Protein AF-A0A963EES5-F1 (afdb_monomer)

Nearest PDB structures (foldseek):
  2yb4-assembly1_A  TM=8.406E-01  e=3.760E-21  Chromobacterium violaceum
  9etk-assembly1_A  TM=8.478E-01  e=1.432E-19  Vibrio cholerae
  3e0f-assembly1_A  TM=8.083E-01  e=5.017E-13  Bifidobacterium adolescentis ATCC 15703
  7ug9-assembly1_A  TM=9.244E-01  e=2.466E-11  Escherichia coli
  4jom-assembly1_A  TM=8.622E-01  e=3.317E-05  Escherichia coli K-12

Sequence (173 aa):
MNVKYDLHTHSTASDGTLAPAELVRRAARSAIQVLALTDHDTTAGLAEAAREARLQGIGFVPGVEISATWGSHGVHIVGLGVDPECAMLCKGLNSIHEYRLWRAREIGRKLAENGIVGAFEGAKTLAGGGLIARPHFARYLVVQGVAPDIRTVFKRYLVHGKPGYVPSRWASL

Secondary structure (DSSP, 8-state):
-PPPEEEEE--TTTT-SS-HHHHHHHHHHTT-SEEEE--BT--TTHHHHHHHHHHHT-EEEEEEEEEEEETTEEEEEEEES--TT-HHHHHHHHHHHHHHHHHHHHHHHHHHTTT-TTHHHHHHHHHTTS---HHHHHHHHHHTTSSSSHHHHHHHSSSTTSTT------EE-

Solvent-accessible surface area (backbone atoms only — not comparable to full-atom values): 9252 Å² total; per-residue (Å²): 134,85,85,39,74,44,77,76,38,54,19,43,72,12,84,29,92,34,49,35,44,56,46,42,52,52,37,49,77,67,64,38,44,32,41,18,50,26,20,56,49,42,55,83,39,46,67,52,24,48,55,38,19,61,75,71,72,30,48,68,36,45,25,26,24,36,61,26,25,54,92,95,40,79,47,74,47,78,44,75,70,53,66,82,79,39,65,69,57,50,51,52,29,50,53,52,50,52,49,45,52,52,49,44,48,50,23,20,51,41,24,34,79,70,75,40,69,62,40,36,61,47,11,46,61,68,28,72,83,26,63,67,50,70,68,28,40,32,52,37,37,31,75,71,66,77,26,96,39,57,71,56,29,60,74,62,27,63,32,92,98,29,54,25,47,63,88,86,80,52,49,77,117

Foldseek 3Di:
DDAAEDAEDEDLQAQDDHQLLVVLVVCLVVRHQEYEYAHELAQVRVVVNVVNCVVSNHHYWYKYWYFADDPQDIDTDIDTNDDRPPPVSVVQSVVQLVVQLVLLVLLQVQVVVVVNHPLSVQLVVQSVNHRRDVQSSLVSCCVVVVDVHSVRCQVAGCDPPHGSDDRDHGHYD

Mean predicted aligned error: 3.65 Å

Structure (mmCIF, N/CA/C/O backbone):
data_AF-A0A963EES5-F1
#
_entry.id   AF-A0A963EES5-F1
#
loop_
_atom_site.group_PDB
_atom_site.id
_atom_site.type_symbol
_atom_site.label_atom_id
_atom_site.label_alt_id
_atom_site.label_comp_id
_atom_site.label_asym_id
_atom_site.label_entity_id
_atom_site.label_seq_id
_atom_site.pdbx_PDB_ins_code
_atom_site.Cartn_x
_atom_site.Cartn_y
_atom_site.Cartn_z
_atom_site.occupancy
_atom_site.B_iso_or_equiv
_atom_site.auth_seq_id
_atom_site.auth_comp_id
_atom_site.auth_asym_id
_atom_site.auth_atom_id
_atom_site.pdbx_PDB_model_num
ATOM 1 N N . MET A 1 1 ? -31.842 -3.288 15.097 1.00 62.88 1 MET A N 1
ATOM 2 C CA . MET A 1 1 ? -31.112 -2.481 14.093 1.00 62.88 1 MET A CA 1
ATOM 3 C C . MET A 1 1 ? -29.818 -3.211 13.769 1.00 62.88 1 MET A C 1
ATOM 5 O O . MET A 1 1 ? -29.177 -3.659 14.709 1.00 62.88 1 MET A O 1
ATOM 9 N N . ASN A 1 2 ? -29.469 -3.382 12.489 1.00 86.06 2 ASN A N 1
ATOM 10 C CA . ASN A 1 2 ? -28.226 -4.057 12.091 1.00 86.06 2 ASN A CA 1
ATOM 11 C C . ASN A 1 2 ? -27.049 -3.085 12.154 1.00 86.06 2 ASN A C 1
ATOM 13 O O . ASN A 1 2 ? -27.164 -1.960 11.665 1.00 86.06 2 ASN A O 1
ATOM 17 N N . VAL A 1 3 ? -25.934 -3.538 12.727 1.00 92.00 3 VAL A N 1
ATOM 18 C CA . VAL A 1 3 ? -24.701 -2.752 12.780 1.00 92.00 3 VAL A CA 1
ATOM 19 C C . VAL A 1 3 ? -24.024 -2.751 11.407 1.00 92.00 3 VAL A C 1
ATOM 21 O O . VAL A 1 3 ? -23.934 -3.801 10.768 1.00 92.00 3 VAL A O 1
ATOM 24 N N . LYS A 1 4 ? -23.576 -1.583 10.927 1.00 97.44 4 LYS A N 1
ATOM 25 C CA . LYS A 1 4 ? -22.859 -1.450 9.644 1.00 97.44 4 LYS A CA 1
ATOM 26 C C . LYS A 1 4 ? -21.347 -1.452 9.853 1.00 97.44 4 LYS A C 1
ATOM 28 O O . LYS A 1 4 ? -20.820 -0.575 10.539 1.00 97.44 4 LYS A O 1
ATOM 33 N N . TYR A 1 5 ? -20.676 -2.403 9.212 1.00 97.94 5 TYR A N 1
ATOM 34 C CA . TYR A 1 5 ? -19.236 -2.615 9.308 1.00 97.94 5 TYR A CA 1
ATOM 35 C C . TYR A 1 5 ? -18.544 -2.300 7.985 1.00 97.94 5 TYR A C 1
ATOM 37 O O . TYR A 1 5 ? -19.080 -2.606 6.921 1.00 97.94 5 TYR A O 1
ATOM 45 N N . ASP A 1 6 ? -17.330 -1.772 8.077 1.00 98.25 6 ASP A N 1
ATOM 46 C CA . ASP A 1 6 ? -16.343 -1.792 7.003 1.00 98.25 6 ASP A CA 1
ATOM 47 C C . ASP A 1 6 ? -14.989 -2.179 7.611 1.00 98.25 6 ASP A C 1
ATOM 49 O O . ASP A 1 6 ? -14.418 -1.436 8.406 1.00 98.25 6 ASP A O 1
ATOM 53 N N . LEU A 1 7 ? -14.527 -3.398 7.333 1.00 98.50 7 LEU A N 1
ATOM 54 C CA . LEU A 1 7 ? -13.379 -4.005 8.019 1.00 98.50 7 LEU A CA 1
ATOM 55 C C . LEU A 1 7 ? -12.140 -4.122 7.128 1.00 98.50 7 LEU A C 1
ATOM 57 O O . LEU A 1 7 ? -11.199 -4.821 7.494 1.00 98.50 7 LEU A O 1
ATOM 61 N N . HIS A 1 8 ? -12.139 -3.461 5.969 1.00 98.69 8 HIS A N 1
ATOM 62 C CA . HIS A 1 8 ? -10.993 -3.458 5.066 1.00 98.69 8 HIS A CA 1
ATOM 63 C C . HIS A 1 8 ? -10.922 -2.125 4.327 1.00 98.69 8 HIS A C 1
ATOM 65 O O . HIS A 1 8 ? -11.520 -1.945 3.268 1.00 98.69 8 HIS A O 1
ATOM 71 N N . THR A 1 9 ? -10.170 -1.178 4.887 1.00 98.44 9 THR A N 1
ATOM 72 C CA . THR A 1 9 ? -10.016 0.168 4.320 1.00 98.44 9 THR A CA 1
ATOM 73 C C . THR A 1 9 ? -8.576 0.640 4.389 1.00 98.44 9 THR A C 1
ATOM 75 O O . THR A 1 9 ? -7.836 0.244 5.287 1.00 98.44 9 THR A O 1
ATOM 78 N N . HIS A 1 10 ? -8.157 1.444 3.409 1.00 97.75 10 HIS A N 1
ATOM 79 C CA . HIS A 1 10 ? -6.776 1.916 3.280 1.00 97.75 10 HIS A CA 1
ATOM 80 C C . HIS A 1 10 ? -6.731 3.440 3.333 1.00 97.75 10 HIS A C 1
ATOM 82 O O . HIS A 1 10 ? -7.623 4.130 2.823 1.00 97.75 10 HIS A O 1
ATOM 88 N N . SER A 1 11 ? -5.657 3.964 3.912 1.00 96.88 11 SER A N 1
ATOM 89 C CA . SER A 1 11 ? -5.369 5.387 4.011 1.00 96.88 11 SER A CA 1
ATOM 90 C C . SER A 1 11 ? -4.105 5.749 3.231 1.00 96.88 11 SER A C 1
ATOM 92 O O . SER A 1 11 ? -3.435 4.903 2.639 1.00 96.88 11 SER A O 1
ATOM 94 N N . THR A 1 12 ? -3.732 7.025 3.258 1.00 94.62 12 THR A N 1
ATOM 95 C CA . THR A 1 12 ? -2.451 7.487 2.708 1.00 94.62 12 THR A CA 1
ATOM 96 C C . THR A 1 12 ? -1.228 6.942 3.452 1.00 94.62 12 THR A C 1
ATOM 98 O O . THR A 1 12 ? -0.112 7.188 3.005 1.00 94.62 12 THR A O 1
ATOM 101 N N . ALA A 1 13 ? -1.389 6.221 4.570 1.00 94.31 13 ALA A N 1
ATOM 102 C CA . ALA A 1 13 ? -0.274 5.508 5.192 1.00 94.31 13 ALA A CA 1
ATOM 103 C C . ALA A 1 13 ? 0.222 4.334 4.323 1.00 94.31 13 ALA A C 1
ATOM 105 O O . ALA A 1 13 ? 1.372 3.923 4.475 1.00 94.31 13 ALA A O 1
ATOM 106 N N . SER A 1 14 ? -0.597 3.834 3.387 1.00 93.19 14 SER A N 1
ATOM 107 C CA . SER A 1 14 ? -0.175 2.849 2.388 1.00 93.19 14 SER A CA 1
ATOM 108 C C . SER A 1 14 ? -0.482 3.271 0.944 1.00 93.19 14 SER A C 1
ATOM 110 O O . SER A 1 14 ? 0.378 3.876 0.300 1.00 93.19 14 SER A O 1
ATOM 112 N N . ASP A 1 15 ? -1.657 2.941 0.405 1.00 90.38 15 ASP A N 1
ATOM 113 C CA . ASP A 1 15 ? -2.065 3.227 -0.981 1.00 90.38 15 ASP A CA 1
ATOM 114 C C . ASP A 1 15 ? -3.491 3.798 -1.120 1.00 90.38 15 ASP A C 1
ATOM 116 O O . ASP A 1 15 ? -3.994 3.981 -2.234 1.00 90.38 15 ASP A O 1
ATOM 120 N N . GLY A 1 16 ? -4.127 4.141 0.001 1.00 91.94 16 GLY A N 1
ATOM 121 C CA . GLY A 1 16 ? -5.388 4.868 0.032 1.00 91.94 16 GLY A CA 1
ATOM 122 C C . GLY A 1 16 ? -5.239 6.339 -0.367 1.00 91.94 16 GLY A C 1
ATOM 123 O O . GLY A 1 16 ? -4.151 6.914 -0.406 1.00 91.94 16 GLY A O 1
ATOM 124 N N . THR A 1 17 ? -6.371 6.980 -0.657 1.00 92.69 17 THR A N 1
ATOM 125 C CA . THR A 1 17 ? -6.416 8.371 -1.149 1.00 92.69 17 THR A CA 1
ATOM 126 C C . THR A 1 17 ? -6.755 9.402 -0.077 1.00 92.69 17 THR A C 1
ATOM 128 O O . THR A 1 17 ? -6.663 10.601 -0.332 1.00 92.69 17 THR A O 1
ATOM 131 N N . LEU A 1 18 ? -7.162 8.957 1.112 1.00 96.81 18 LEU A N 1
ATOM 132 C CA . LEU A 1 18 ? -7.538 9.815 2.231 1.00 96.81 18 LEU A CA 1
A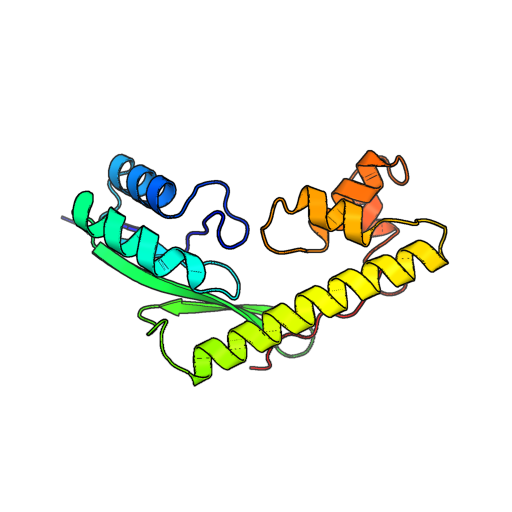TOM 133 C C . LEU A 1 18 ? -6.591 9.590 3.404 1.00 96.81 18 LEU A C 1
ATOM 135 O O . LEU A 1 18 ? -6.217 8.453 3.689 1.00 96.81 18 LEU A O 1
ATOM 139 N N . ALA A 1 19 ? -6.243 10.667 4.107 1.00 97.62 19 ALA A N 1
ATOM 140 C CA . ALA A 1 19 ? -5.553 10.564 5.390 1.00 97.62 19 ALA A CA 1
ATOM 141 C C . ALA A 1 19 ? -6.378 9.718 6.380 1.00 97.62 19 ALA A C 1
ATOM 143 O O . ALA A 1 19 ? -7.613 9.729 6.278 1.00 97.62 19 ALA A O 1
ATOM 144 N N . PRO A 1 20 ? -5.746 9.030 7.349 1.00 98.44 20 PRO A N 1
ATOM 145 C CA . PRO A 1 20 ? -6.447 8.174 8.306 1.00 98.44 20 PRO A CA 1
ATOM 146 C C . PRO A 1 20 ? -7.657 8.856 8.964 1.00 98.44 20 PRO A C 1
ATOM 148 O O . PRO A 1 20 ? -8.748 8.285 8.989 1.00 98.44 20 PRO A O 1
ATOM 151 N N . ALA A 1 21 ? -7.522 10.108 9.417 1.00 98.69 21 ALA A N 1
ATOM 152 C CA . ALA A 1 21 ? -8.649 10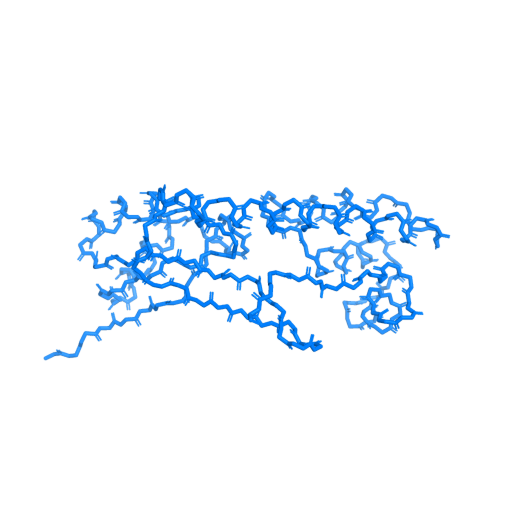.840 9.994 1.00 98.69 21 ALA A CA 1
ATOM 153 C C . ALA A 1 21 ? -9.744 11.195 8.965 1.00 98.69 21 ALA A C 1
ATOM 155 O O . ALA A 1 21 ? -10.935 11.141 9.267 1.00 98.69 21 ALA A O 1
ATOM 156 N N . GLU A 1 22 ? -9.388 11.550 7.728 1.00 98.69 22 GLU A N 1
ATOM 157 C CA . GLU A 1 22 ? -10.403 11.878 6.714 1.00 98.69 22 GLU A CA 1
ATOM 158 C C . GLU A 1 22 ? -11.189 10.643 6.265 1.00 98.69 22 GLU A C 1
ATOM 160 O O . GLU A 1 22 ? -12.399 10.723 6.039 1.00 98.69 22 GLU A O 1
ATOM 165 N N . LEU A 1 23 ? -10.527 9.487 6.197 1.00 98.62 23 LEU A N 1
ATOM 166 C CA . LEU A 1 23 ? -11.173 8.206 5.940 1.00 98.62 23 LEU A CA 1
ATOM 167 C C . LEU A 1 23 ? -12.229 7.894 7.009 1.00 98.62 23 LEU A C 1
ATOM 169 O O . LEU A 1 23 ? -13.371 7.578 6.674 1.00 98.62 23 LEU A O 1
ATOM 173 N N . VAL A 1 24 ? -11.882 8.070 8.285 1.00 98.75 24 VAL A N 1
ATOM 174 C CA . VAL A 1 24 ? -12.806 7.886 9.413 1.00 98.75 24 VAL A CA 1
ATOM 175 C C . VAL A 1 24 ? -14.007 8.833 9.321 1.00 98.75 24 VAL A C 1
ATOM 177 O O . VAL A 1 24 ? -15.152 8.391 9.426 1.00 98.75 24 VAL A O 1
ATOM 180 N N . ARG A 1 25 ? -13.785 10.127 9.049 1.00 98.75 25 ARG A N 1
ATOM 181 C CA . ARG A 1 25 ? -14.883 11.093 8.849 1.00 98.75 25 ARG A CA 1
ATOM 182 C C . ARG A 1 25 ? -15.790 10.704 7.689 1.00 98.75 25 ARG A C 1
ATOM 184 O O . ARG A 1 25 ? -17.012 10.827 7.777 1.00 98.75 25 ARG A O 1
ATOM 191 N N . ARG A 1 26 ? -15.217 10.212 6.588 1.00 98.56 26 ARG A N 1
ATOM 192 C CA . ARG A 1 26 ? -15.990 9.704 5.450 1.00 98.56 26 ARG A CA 1
ATOM 193 C C 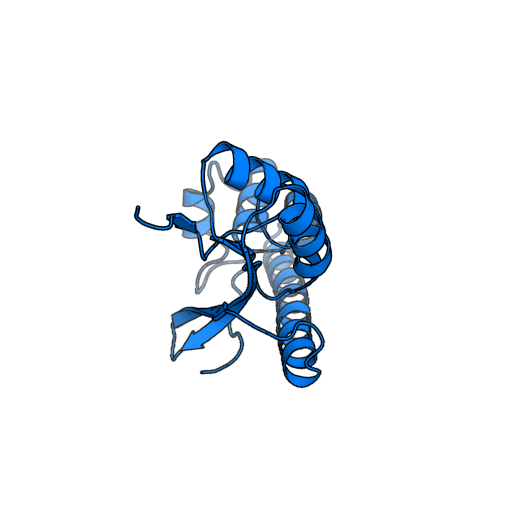. ARG A 1 26 ? -16.829 8.481 5.826 1.00 98.56 26 ARG A C 1
ATOM 195 O O . ARG A 1 26 ? -17.982 8.411 5.396 1.00 98.56 26 ARG A O 1
ATOM 202 N N . ALA A 1 27 ? -16.289 7.563 6.623 1.00 98.25 27 ALA A N 1
ATOM 203 C CA . ALA A 1 27 ? -17.018 6.395 7.107 1.00 98.25 27 ALA A CA 1
ATOM 204 C C . ALA A 1 27 ? -18.216 6.813 7.978 1.00 98.25 27 ALA A C 1
ATOM 206 O O . ALA A 1 27 ? -19.338 6.365 7.732 1.00 98.25 27 ALA A O 1
ATOM 207 N N . ALA A 1 28 ? -18.013 7.762 8.899 1.00 97.94 28 ALA A N 1
ATOM 208 C CA . ALA A 1 28 ? -19.076 8.319 9.735 1.00 97.94 28 ALA A CA 1
ATOM 209 C C . ALA A 1 28 ? -20.194 8.974 8.899 1.00 97.94 28 ALA A C 1
ATOM 211 O O . ALA A 1 28 ? -21.370 8.651 9.075 1.00 97.94 28 ALA A O 1
ATOM 212 N N . ARG A 1 29 ? -19.843 9.805 7.900 1.00 98.12 29 ARG A N 1
ATOM 213 C CA . ARG A 1 29 ? -20.814 10.381 6.938 1.00 98.12 29 ARG A CA 1
ATOM 214 C C . ARG A 1 29 ? -21.586 9.320 6.142 1.00 98.12 29 ARG A C 1
ATOM 216 O O . ARG A 1 29 ? -22.688 9.592 5.679 1.00 98.12 29 ARG A O 1
ATOM 223 N N . SER A 1 30 ? -21.020 8.125 5.989 1.00 97.25 30 SER A N 1
ATOM 224 C CA . SER A 1 30 ? -21.634 6.991 5.283 1.00 97.25 30 SER A CA 1
ATOM 225 C C . SER A 1 30 ? -22.442 6.067 6.209 1.00 97.25 30 SER A C 1
ATOM 227 O O . SER A 1 30 ? -22.891 5.003 5.781 1.00 97.25 30 SER A O 1
ATOM 229 N N . ALA A 1 31 ? -22.642 6.464 7.472 1.00 96.56 31 ALA A N 1
ATOM 230 C CA . ALA A 1 31 ? -23.312 5.684 8.511 1.00 96.56 31 ALA A CA 1
ATOM 231 C C . ALA A 1 31 ? -22.653 4.317 8.799 1.00 96.56 31 ALA A C 1
ATOM 233 O O . ALA A 1 31 ? -23.338 3.375 9.206 1.00 96.56 31 ALA A O 1
ATOM 234 N N . ILE A 1 32 ? -21.336 4.198 8.590 1.00 98.12 32 ILE A N 1
ATOM 235 C CA . ILE A 1 32 ? -20.551 3.072 9.109 1.00 98.12 32 ILE A CA 1
ATOM 236 C C . ILE A 1 32 ? -20.410 3.242 10.620 1.00 98.12 32 ILE A C 1
ATOM 238 O O . ILE A 1 32 ? -20.086 4.325 11.103 1.00 98.12 32 ILE A O 1
ATOM 242 N N . GLN A 1 33 ? -20.671 2.169 11.361 1.00 98.06 33 GLN A N 1
ATOM 243 C CA . GLN A 1 33 ? -20.660 2.166 12.823 1.00 98.06 33 GLN A CA 1
ATOM 244 C C . GLN A 1 33 ? -19.416 1.493 13.396 1.00 98.06 33 GLN A C 1
ATOM 246 O O . GLN A 1 33 ? -19.030 1.811 14.517 1.00 98.06 33 GLN A O 1
ATOM 251 N N . VAL A 1 34 ? -18.787 0.589 12.642 1.00 98.44 34 VAL A N 1
ATOM 252 C CA . VAL A 1 34 ? -17.512 -0.036 13.007 1.00 98.44 34 VAL A CA 1
ATOM 253 C C . VAL A 1 34 ? -16.595 -0.046 11.790 1.00 98.44 34 VAL A C 1
ATOM 255 O O . VAL A 1 34 ? -16.960 -0.588 10.747 1.00 98.44 34 VAL A O 1
ATOM 258 N N . LEU A 1 35 ? -15.415 0.550 11.934 1.00 98.75 35 LEU A N 1
ATOM 259 C CA . LEU A 1 35 ? -14.409 0.681 10.885 1.00 98.75 35 LEU A CA 1
ATOM 260 C C . LEU A 1 35 ? -13.109 -0.017 11.300 1.00 98.75 35 LEU A C 1
ATOM 262 O O . LEU A 1 35 ? -12.653 0.176 12.428 1.00 98.75 35 LEU A O 1
ATOM 266 N N . ALA A 1 36 ? -12.479 -0.753 10.386 1.00 98.81 36 ALA A N 1
ATOM 267 C CA . ALA A 1 36 ? -11.080 -1.149 10.517 1.00 98.81 36 ALA A CA 1
ATOM 268 C C . ALA A 1 36 ? -10.210 -0.431 9.484 1.00 98.81 36 ALA A C 1
ATOM 270 O O . ALA A 1 36 ? -10.545 -0.404 8.299 1.00 98.81 36 ALA A O 1
ATOM 271 N N . LEU A 1 37 ? -9.081 0.116 9.937 1.00 98.88 37 LEU A N 1
ATOM 272 C CA . LEU A 1 37 ? -8.009 0.563 9.051 1.00 98.88 37 LEU A CA 1
ATOM 273 C C . LEU A 1 37 ? -7.025 -0.593 8.885 1.00 98.88 37 LEU A C 1
ATOM 275 O O . LEU A 1 37 ? -6.509 -1.093 9.880 1.00 98.88 37 LEU A O 1
ATOM 279 N N . THR A 1 38 ? -6.791 -1.019 7.649 1.00 98.75 38 THR A N 1
ATOM 280 C CA . THR A 1 38 ? -5.995 -2.204 7.297 1.00 98.75 38 THR A CA 1
ATOM 281 C C . THR A 1 38 ? -4.977 -1.844 6.222 1.00 98.75 38 THR A C 1
ATOM 283 O O . THR A 1 38 ? -4.922 -2.474 5.173 1.00 98.75 38 THR A O 1
ATOM 286 N N . ASP A 1 39 ? -4.197 -0.791 6.464 1.00 97.81 39 ASP A N 1
ATOM 287 C CA . ASP A 1 39 ? -3.161 -0.356 5.531 1.00 97.81 39 ASP A CA 1
ATOM 288 C C . ASP A 1 39 ? -2.169 -1.488 5.209 1.00 97.81 39 ASP A C 1
ATOM 290 O O . ASP A 1 39 ? -1.849 -2.333 6.054 1.00 97.81 39 ASP A O 1
ATOM 294 N N . HIS A 1 40 ? -1.672 -1.493 3.971 1.00 96.56 40 HIS A N 1
ATOM 295 C CA . HIS A 1 40 ? -0.732 -2.506 3.511 1.00 96.56 40 HIS A CA 1
ATOM 296 C C . HIS A 1 40 ? 0.589 -2.443 4.283 1.00 96.56 40 HIS A C 1
ATOM 298 O O . HIS A 1 40 ? 1.277 -1.423 4.280 1.00 96.56 40 HIS A O 1
ATOM 304 N N . ASP A 1 41 ? 0.973 -3.568 4.879 1.00 96.00 41 ASP A N 1
ATOM 305 C CA . ASP A 1 41 ? 2.248 -3.802 5.561 1.00 96.00 41 ASP A CA 1
ATOM 306 C C . ASP A 1 41 ? 2.624 -2.784 6.656 1.00 96.00 41 ASP A C 1
ATOM 308 O O . ASP A 1 41 ? 3.763 -2.787 7.110 1.00 96.00 41 ASP A O 1
ATOM 312 N N . THR A 1 42 ? 1.702 -1.936 7.119 1.00 95.88 42 THR A N 1
ATOM 313 C CA . THR A 1 42 ? 2.003 -0.865 8.077 1.00 95.88 42 THR A CA 1
ATOM 314 C C . THR A 1 42 ? 0.868 -0.622 9.061 1.00 95.88 42 THR A C 1
ATOM 316 O O . THR A 1 42 ? -0.307 -0.768 8.740 1.00 95.88 42 THR A O 1
ATOM 319 N N . THR A 1 43 ? 1.230 -0.188 10.265 1.00 97.56 43 THR A N 1
ATOM 320 C CA . THR A 1 43 ? 0.306 0.246 11.323 1.00 97.56 43 THR A CA 1
ATOM 321 C C . THR A 1 43 ? 0.354 1.759 11.562 1.00 97.56 43 THR A C 1
ATOM 323 O O . THR A 1 43 ? -0.313 2.265 12.464 1.00 97.56 43 THR A O 1
ATOM 326 N N . ALA A 1 44 ? 1.111 2.510 10.751 1.00 96.06 44 ALA A N 1
ATOM 327 C CA . ALA A 1 44 ? 1.410 3.925 10.995 1.00 96.06 44 ALA A CA 1
ATOM 328 C C . ALA A 1 44 ? 0.165 4.835 11.071 1.00 96.06 44 ALA A C 1
ATOM 330 O O . ALA A 1 44 ? 0.180 5.837 11.783 1.00 96.06 44 ALA A O 1
ATOM 331 N N . GLY A 1 45 ? -0.924 4.484 10.377 1.00 97.50 45 GLY A N 1
ATOM 332 C CA . GLY A 1 45 ? -2.176 5.249 10.389 1.00 97.50 45 GLY A CA 1
ATOM 333 C C . GLY A 1 45 ? -3.101 4.964 11.581 1.00 97.50 45 GLY A C 1
ATOM 334 O O . GLY A 1 45 ? -4.048 5.720 11.815 1.00 97.50 45 GLY A O 1
ATOM 335 N N . LEU A 1 46 ? -2.853 3.897 12.353 1.00 98.62 46 LEU A N 1
ATOM 336 C CA . LEU A 1 46 ? -3.810 3.401 13.349 1.00 98.62 46 LEU A CA 1
ATOM 337 C C . LEU A 1 46 ? -4.058 4.387 14.492 1.00 98.62 46 LEU A C 1
ATOM 339 O O . LEU A 1 46 ? -5.206 4.578 14.889 1.00 98.62 46 LEU A O 1
ATOM 343 N N . ALA A 1 47 ? -3.013 5.042 15.004 1.00 98.44 47 ALA A N 1
ATOM 344 C CA . ALA A 1 47 ? -3.150 5.985 16.115 1.00 98.44 47 ALA A CA 1
ATOM 345 C C . ALA A 1 47 ? -4.008 7.206 15.735 1.00 98.44 47 ALA A C 1
ATOM 347 O O . ALA A 1 47 ? -4.877 7.633 16.503 1.00 98.44 47 ALA A O 1
ATOM 348 N N . GLU A 1 48 ? -3.797 7.748 14.532 1.00 98.62 48 GLU A N 1
ATOM 349 C CA . GLU A 1 48 ? -4.573 8.871 14.006 1.00 98.62 48 GLU A CA 1
ATOM 350 C C . GLU A 1 48 ? -6.037 8.472 13.772 1.00 98.62 48 GLU A C 1
ATOM 352 O O . GLU A 1 48 ? -6.941 9.170 14.243 1.00 98.62 48 GLU A O 1
ATOM 357 N N . ALA A 1 49 ? -6.276 7.334 13.110 1.00 98.69 49 ALA A N 1
ATOM 358 C CA . ALA A 1 49 ? -7.623 6.838 12.844 1.00 98.69 49 ALA A CA 1
ATOM 359 C C . ALA A 1 49 ? -8.390 6.516 14.134 1.00 98.69 49 ALA A C 1
ATOM 361 O O . ALA A 1 49 ? -9.545 6.914 14.275 1.00 98.69 49 ALA A O 1
ATOM 362 N N . ALA A 1 50 ? -7.744 5.883 15.118 1.00 98.69 50 ALA A N 1
ATOM 363 C CA . ALA A 1 50 ? -8.355 5.590 16.412 1.00 98.69 50 ALA A CA 1
ATOM 364 C C . ALA A 1 50 ? -8.774 6.866 17.156 1.00 98.69 50 ALA A C 1
ATOM 366 O O . ALA A 1 50 ? -9.843 6.911 17.769 1.00 98.69 50 ALA A O 1
ATOM 367 N N . ARG A 1 51 ? -7.941 7.917 17.114 1.00 98.75 51 ARG A N 1
ATOM 368 C CA . ARG A 1 51 ? -8.271 9.219 17.711 1.00 98.75 51 ARG A CA 1
ATOM 369 C C . ARG A 1 51 ? -9.489 9.839 17.037 1.00 98.75 51 ARG A C 1
ATOM 371 O O . ARG A 1 51 ? -10.390 10.286 17.741 1.00 98.75 51 ARG A O 1
ATOM 378 N N . GLU A 1 52 ? -9.527 9.854 15.709 1.00 98.81 52 GLU A N 1
ATOM 379 C CA . GLU A 1 52 ? -10.663 10.408 14.974 1.00 98.81 52 GLU A CA 1
ATOM 380 C C . GLU A 1 52 ? -11.937 9.584 15.197 1.00 98.81 52 GLU A C 1
ATOM 382 O O . GLU A 1 52 ? -13.010 10.151 15.372 1.00 98.81 52 GLU A O 1
ATOM 387 N N . ALA A 1 53 ? -11.834 8.257 15.272 1.00 98.62 53 ALA A N 1
ATOM 388 C CA . ALA A 1 53 ? -12.994 7.393 15.460 1.00 98.62 53 ALA A CA 1
ATOM 389 C C . ALA A 1 53 ? -13.691 7.663 16.799 1.00 98.62 53 ALA A C 1
ATOM 391 O O . ALA A 1 53 ? -14.919 7.731 16.849 1.00 98.62 53 ALA A O 1
ATOM 392 N N . ARG A 1 54 ? -12.910 7.937 17.857 1.00 98.56 54 ARG A N 1
ATOM 393 C CA . ARG A 1 54 ? -13.440 8.404 19.149 1.00 98.56 54 ARG A CA 1
ATOM 394 C C . ARG A 1 54 ? -14.194 9.730 19.029 1.00 98.56 54 ARG A C 1
ATOM 396 O O . ARG A 1 54 ? -15.234 9.874 19.658 1.00 98.56 54 ARG A O 1
ATOM 403 N N . LEU A 1 55 ? -13.697 10.676 18.228 1.00 98.56 55 LEU A N 1
ATOM 404 C CA . LEU A 1 55 ? -14.363 11.968 18.004 1.00 98.56 55 LEU A CA 1
ATOM 405 C C . LEU A 1 55 ? -15.672 11.816 17.218 1.00 98.56 55 LEU A C 1
ATOM 407 O O . LEU A 1 55 ? -16.638 12.516 17.503 1.00 98.56 55 LEU A O 1
ATOM 411 N N . GLN A 1 56 ? -15.709 10.897 16.251 1.00 98.38 56 GLN A N 1
ATOM 412 C CA . GLN A 1 56 ? -16.892 10.627 15.426 1.00 98.38 56 GLN A CA 1
ATOM 413 C C . GLN A 1 56 ? -17.894 9.663 16.087 1.00 98.38 56 GLN A C 1
ATOM 415 O O . GLN A 1 56 ? -18.974 9.439 15.545 1.00 98.38 56 GLN A O 1
ATOM 420 N N . GLY A 1 57 ? -17.549 9.069 17.236 1.00 97.62 57 GLY A N 1
ATOM 421 C CA . GLY A 1 57 ? -18.393 8.092 17.926 1.00 97.62 57 GLY A CA 1
ATOM 422 C C . GLY A 1 57 ? -18.566 6.771 17.168 1.00 97.62 57 GLY A C 1
ATOM 423 O O . GLY A 1 57 ? -19.580 6.100 17.353 1.00 97.62 57 GLY A O 1
ATOM 424 N N . ILE A 1 58 ? -17.605 6.397 16.314 1.00 97.25 58 ILE A N 1
ATOM 425 C CA . ILE A 1 58 ? -17.619 5.112 15.600 1.00 97.25 58 ILE A CA 1
ATOM 426 C C . ILE A 1 58 ? -16.703 4.098 16.293 1.00 97.25 58 ILE A C 1
ATOM 428 O O . ILE A 1 58 ? -15.646 4.448 16.823 1.00 97.25 58 ILE A O 1
ATOM 432 N N . GLY A 1 59 ? -17.089 2.823 16.270 1.00 98.38 59 GLY A N 1
ATOM 433 C CA . GLY A 1 59 ? -16.224 1.729 16.696 1.00 98.38 59 GLY A CA 1
ATOM 434 C C . GLY A 1 59 ? -15.009 1.621 15.778 1.00 98.38 59 GLY A C 1
ATOM 435 O O . GLY A 1 59 ? -15.137 1.717 14.558 1.00 98.38 59 GLY A O 1
ATOM 436 N N . PHE A 1 60 ? -13.832 1.411 16.360 1.00 98.69 60 PHE A N 1
ATOM 437 C CA . PHE A 1 60 ? -12.586 1.281 15.613 1.00 98.69 60 PHE A CA 1
ATOM 438 C C . PHE A 1 60 ? -11.902 -0.043 15.925 1.00 98.69 60 PHE A C 1
ATOM 440 O O . PHE A 1 60 ? -11.716 -0.385 17.093 1.00 98.69 60 PHE A O 1
ATOM 447 N N . VAL A 1 61 ? -11.511 -0.763 14.878 1.00 98.75 61 VAL A N 1
ATOM 448 C CA . VAL A 1 61 ? -10.746 -2.006 14.965 1.00 98.75 61 VAL A CA 1
ATOM 449 C C . VAL A 1 61 ? -9.358 -1.748 14.374 1.00 98.75 61 VAL A C 1
ATOM 451 O O . VAL A 1 61 ? -9.255 -1.495 13.173 1.00 98.75 61 VAL A O 1
ATOM 454 N N . PRO A 1 62 ? -8.276 -1.793 15.172 1.00 98.75 62 PRO A N 1
ATOM 455 C CA . PRO A 1 62 ? -6.932 -1.697 14.621 1.00 98.75 62 PRO A CA 1
ATOM 456 C C . PRO A 1 62 ? -6.665 -2.909 13.728 1.00 98.75 62 PRO A C 1
ATOM 458 O O . PRO A 1 62 ? -6.895 -4.050 14.138 1.00 98.75 62 PRO A O 1
ATOM 461 N N . GLY A 1 63 ? -6.195 -2.668 12.511 1.00 98.75 63 GLY A N 1
ATOM 462 C CA . GLY A 1 63 ? -5.917 -3.722 11.551 1.00 98.75 63 GLY A CA 1
ATOM 463 C C . GLY A 1 63 ? -4.676 -3.455 10.713 1.00 98.75 63 GLY A C 1
ATOM 464 O O . GLY A 1 63 ? -4.025 -2.419 10.819 1.00 98.75 63 GLY A O 1
ATOM 465 N N . VAL A 1 64 ? -4.326 -4.438 9.895 1.00 98.62 64 VAL A N 1
ATOM 466 C CA . VAL A 1 64 ? -3.213 -4.374 8.943 1.00 98.62 64 VAL A CA 1
ATOM 467 C C . VAL A 1 64 ? -3.478 -5.377 7.828 1.00 98.62 64 VAL A C 1
ATOM 469 O O . VAL A 1 64 ? -4.008 -6.457 8.092 1.00 98.62 64 VAL A O 1
ATOM 472 N N . GLU A 1 65 ? -3.112 -5.050 6.593 1.00 98.38 65 GLU A N 1
ATOM 473 C CA . GLU A 1 65 ? -3.134 -6.004 5.484 1.00 98.38 65 GLU A CA 1
ATOM 474 C C . GLU A 1 65 ? -1.704 -6.421 5.129 1.00 98.38 65 GLU A C 1
ATOM 476 O O . GLU A 1 65 ? -0.933 -5.654 4.558 1.00 98.38 65 GLU A O 1
ATOM 481 N N . ILE A 1 66 ? -1.336 -7.653 5.472 1.00 97.50 66 ILE A N 1
ATOM 482 C CA . ILE A 1 66 ? 0.030 -8.159 5.336 1.00 97.50 66 ILE A CA 1
ATOM 483 C C . ILE A 1 66 ? 0.199 -8.844 3.981 1.00 97.50 66 ILE A C 1
ATOM 485 O O . ILE A 1 66 ? -0.501 -9.807 3.657 1.00 97.50 66 ILE A O 1
ATOM 489 N N . SER A 1 67 ? 1.177 -8.385 3.206 1.00 95.88 67 SER A N 1
ATOM 490 C CA . SER A 1 67 ? 1.620 -9.029 1.975 1.00 95.88 67 SER A CA 1
ATOM 491 C C . SER A 1 67 ? 2.308 -10.353 2.297 1.00 95.88 67 SER A C 1
ATOM 493 O O . SER A 1 67 ? 3.323 -10.388 2.995 1.00 95.88 67 SER A O 1
ATOM 495 N N . ALA A 1 68 ? 1.805 -11.446 1.729 1.00 95.25 68 ALA A N 1
ATOM 496 C CA . ALA A 1 68 ? 2.355 -12.780 1.922 1.00 95.25 68 ALA A CA 1
ATOM 497 C C . ALA A 1 68 ? 2.505 -13.545 0.600 1.00 95.25 68 ALA A C 1
ATOM 499 O O . ALA A 1 68 ? 2.021 -13.149 -0.465 1.00 95.25 68 ALA A O 1
ATOM 500 N N . THR A 1 69 ? 3.262 -14.634 0.641 1.00 93.88 69 THR A N 1
ATOM 501 C CA . THR A 1 69 ? 3.447 -15.562 -0.474 1.00 93.88 69 THR A CA 1
ATOM 502 C C . THR A 1 69 ? 3.033 -16.957 -0.042 1.00 93.88 69 THR A C 1
ATOM 504 O O . THR A 1 69 ? 3.575 -17.505 0.914 1.00 93.88 69 THR A O 1
ATOM 507 N N . TRP A 1 70 ? 2.095 -17.534 -0.789 1.00 92.62 70 TRP A N 1
ATOM 508 C CA . TRP A 1 70 ? 1.626 -18.900 -0.615 1.00 92.62 70 TRP A CA 1
ATOM 509 C C . TRP A 1 70 ? 1.880 -19.691 -1.902 1.00 92.62 70 TRP A C 1
ATOM 511 O O . TRP A 1 70 ? 1.252 -19.468 -2.943 1.00 92.62 70 TRP A O 1
ATOM 521 N N . GLY A 1 71 ? 2.877 -20.578 -1.861 1.00 90.12 71 GLY A N 1
ATOM 522 C CA . GLY A 1 71 ? 3.388 -21.252 -3.055 1.00 90.12 71 GLY A CA 1
ATOM 523 C C . GLY A 1 71 ? 3.936 -20.252 -4.082 1.00 90.12 71 GLY A C 1
ATOM 524 O O . GLY A 1 71 ? 4.877 -19.511 -3.802 1.00 90.12 71 GLY A O 1
ATOM 525 N N . SER A 1 72 ? 3.354 -20.230 -5.283 1.00 85.44 72 SER A N 1
ATOM 526 C CA . SER A 1 72 ? 3.682 -19.273 -6.354 1.00 85.44 72 SER A CA 1
ATOM 527 C C . SER A 1 72 ? 2.803 -18.014 -6.357 1.00 85.44 72 SER A C 1
ATOM 529 O O . SER A 1 72 ? 2.995 -17.144 -7.211 1.00 85.44 72 SER A O 1
ATOM 531 N N . HIS A 1 73 ? 1.847 -17.904 -5.430 1.00 87.00 73 HIS A N 1
ATOM 532 C CA . HIS A 1 73 ? 0.856 -16.833 -5.406 1.00 87.00 73 HIS A CA 1
ATOM 533 C C . HIS A 1 73 ? 1.204 -15.778 -4.358 1.00 87.00 73 HIS A C 1
ATOM 535 O O . HIS A 1 73 ? 1.557 -16.096 -3.224 1.00 87.00 73 HIS A O 1
ATOM 541 N N . GLY A 1 74 ? 1.064 -14.507 -4.735 1.00 89.88 74 GLY A N 1
ATOM 542 C CA . GLY A 1 74 ? 0.969 -13.425 -3.762 1.00 89.88 74 GLY A CA 1
ATOM 543 C C . GLY A 1 74 ? -0.447 -13.393 -3.198 1.00 89.88 74 GLY A C 1
ATOM 544 O O . GLY A 1 74 ? -1.403 -13.380 -3.972 1.00 89.88 74 GLY A O 1
ATOM 545 N N . VAL A 1 75 ? -0.569 -13.386 -1.877 1.00 94.56 75 VAL A N 1
ATOM 546 C CA . VAL A 1 75 ? -1.840 -13.248 -1.158 1.00 94.56 75 VAL A CA 1
ATOM 547 C C . VAL A 1 75 ? -1.716 -12.120 -0.147 1.00 94.56 75 VAL A C 1
ATOM 549 O O . VAL A 1 75 ? -0.604 -11.738 0.222 1.00 94.56 75 VAL A O 1
ATOM 552 N N . HIS A 1 76 ? -2.845 -11.590 0.30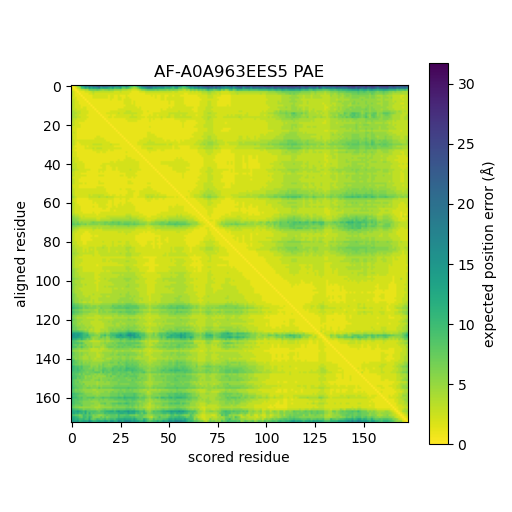2 1.00 96.62 76 HIS A N 1
ATOM 553 C CA . HIS A 1 76 ? -2.882 -10.624 1.388 1.00 96.62 76 HIS A CA 1
ATOM 554 C C . HIS A 1 76 ? -3.665 -11.195 2.563 1.00 96.62 76 HIS A C 1
ATOM 556 O O . HIS A 1 76 ? -4.686 -11.858 2.370 1.00 96.62 76 HIS A O 1
ATOM 562 N N . ILE A 1 77 ? -3.165 -10.953 3.771 1.00 97.69 77 ILE A N 1
ATOM 563 C CA . ILE A 1 77 ? -3.731 -11.476 5.010 1.00 97.69 77 ILE A CA 1
ATOM 564 C C . ILE A 1 77 ? -4.108 -10.300 5.892 1.00 97.69 77 ILE A C 1
ATOM 566 O O . ILE A 1 77 ? -3.244 -9.552 6.349 1.00 97.69 77 ILE A O 1
ATOM 570 N N . VAL A 1 78 ? -5.406 -10.141 6.124 1.00 98.44 78 VAL A N 1
ATOM 571 C CA . VAL A 1 78 ? -5.926 -9.094 7.000 1.00 98.44 78 VAL A CA 1
ATOM 572 C C . VAL A 1 78 ? -5.845 -9.563 8.449 1.00 98.44 78 VAL A C 1
ATOM 574 O O . VAL A 1 78 ? -6.413 -10.593 8.811 1.00 98.44 78 VAL A O 1
ATOM 577 N N . GLY A 1 79 ? -5.150 -8.791 9.280 1.00 98.19 79 GLY A N 1
ATOM 578 C CA . GLY A 1 79 ? -5.211 -8.889 10.733 1.00 98.19 79 GLY A CA 1
ATOM 579 C C . GLY A 1 79 ? -6.206 -7.872 11.283 1.00 98.19 79 GLY A C 1
ATOM 580 O O . GLY A 1 79 ? -6.146 -6.700 10.918 1.00 98.19 79 GLY A O 1
ATOM 581 N N . LEU A 1 80 ? -7.100 -8.304 12.172 1.00 98.69 80 LEU A N 1
ATOM 582 C CA . LEU A 1 80 ? -8.075 -7.450 12.858 1.00 98.69 80 LEU A CA 1
ATOM 583 C C . LEU A 1 80 ? -7.903 -7.570 14.370 1.00 98.69 80 LEU A C 1
ATOM 585 O O . LEU A 1 80 ? -7.714 -8.668 14.887 1.00 98.69 80 LEU A O 1
ATOM 589 N N . GLY A 1 81 ? -7.998 -6.443 15.074 1.00 98.31 81 GLY A N 1
ATOM 590 C CA . GLY A 1 81 ? -7.763 -6.385 16.515 1.00 98.31 81 GLY A CA 1
ATOM 591 C C . GLY A 1 81 ? -6.287 -6.555 16.874 1.00 98.31 81 GLY A C 1
ATOM 592 O O . GLY A 1 81 ? -5.975 -7.112 17.923 1.00 98.31 81 GLY A O 1
ATOM 593 N N . VAL A 1 82 ? -5.384 -6.125 15.990 1.00 98.31 82 VAL A N 1
ATOM 594 C CA . VAL A 1 82 ? -3.942 -6.243 16.225 1.00 98.31 82 VAL A CA 1
ATOM 595 C C . VAL A 1 82 ? -3.478 -5.239 17.273 1.00 98.31 82 VAL A C 1
ATOM 597 O O . VAL A 1 82 ? -3.976 -4.114 17.336 1.00 98.31 82 VAL A O 1
ATOM 600 N N . ASP A 1 83 ? -2.482 -5.635 18.060 1.00 97.94 83 ASP A N 1
ATOM 601 C CA . ASP A 1 83 ? -1.708 -4.706 18.874 1.00 97.94 83 ASP A CA 1
ATOM 602 C C . ASP A 1 83 ? -0.612 -4.066 17.996 1.00 97.94 83 ASP A C 1
ATOM 604 O O . ASP A 1 83 ? 0.318 -4.772 17.583 1.00 97.94 83 ASP A O 1
ATOM 608 N N . PRO A 1 84 ? -0.699 -2.757 17.677 1.00 96.12 84 PRO A N 1
ATOM 609 C CA . PRO A 1 84 ? 0.285 -2.082 16.836 1.00 96.12 84 PRO A CA 1
ATOM 610 C C . PRO A 1 84 ? 1.657 -1.931 17.498 1.00 96.12 84 PRO A C 1
ATOM 612 O O . PRO A 1 84 ? 2.606 -1.576 16.804 1.00 96.12 84 PRO A O 1
ATOM 615 N N . GLU A 1 85 ? 1.773 -2.183 18.804 1.00 96.19 85 GLU A N 1
ATOM 616 C CA . GLU A 1 85 ? 3.034 -2.135 19.549 1.00 96.19 85 GLU A CA 1
ATOM 617 C C . GLU A 1 85 ? 3.677 -3.523 19.700 1.00 96.19 85 GLU A C 1
ATOM 619 O O . GLU A 1 85 ? 4.806 -3.643 20.185 1.00 96.19 85 GLU A O 1
ATOM 624 N N . CYS A 1 86 ? 3.011 -4.585 19.229 1.00 98.12 86 CYS A N 1
ATOM 625 C CA . CYS A 1 86 ? 3.542 -5.939 19.280 1.00 98.12 86 CYS A CA 1
ATOM 626 C C . CYS A 1 86 ? 4.880 -6.032 18.526 1.00 98.12 86 CYS A C 1
ATOM 628 O O . CYS A 1 86 ? 4.936 -5.988 17.294 1.00 98.12 86 CYS A O 1
ATOM 630 N N . ALA A 1 87 ? 5.973 -6.238 19.266 1.00 97.88 87 ALA A N 1
ATOM 631 C CA . ALA A 1 87 ? 7.328 -6.222 18.715 1.00 97.88 87 ALA A CA 1
ATOM 632 C C . ALA A 1 87 ? 7.537 -7.218 17.557 1.00 97.88 87 ALA A C 1
ATOM 634 O O . ALA A 1 87 ? 8.259 -6.921 16.604 1.00 97.88 87 ALA A O 1
ATOM 635 N N . MET A 1 88 ? 6.897 -8.392 17.617 1.00 97.44 88 MET A N 1
ATOM 636 C CA . MET A 1 88 ? 6.983 -9.401 16.557 1.00 97.44 88 MET A CA 1
ATOM 637 C C . MET A 1 88 ? 6.305 -8.928 15.268 1.00 97.44 88 MET A C 1
ATOM 639 O O . MET A 1 88 ? 6.892 -9.065 14.193 1.00 97.44 88 MET A O 1
ATOM 643 N N . LEU A 1 89 ? 5.111 -8.335 15.380 1.00 97.12 89 LEU A N 1
ATOM 644 C CA . LEU A 1 89 ? 4.393 -7.763 14.244 1.00 97.12 89 LEU A CA 1
ATOM 645 C C . LEU A 1 89 ? 5.212 -6.630 13.624 1.00 97.12 89 LEU A C 1
ATOM 647 O O . LEU A 1 89 ? 5.530 -6.691 12.440 1.00 97.12 89 LEU A O 1
ATOM 651 N N . CYS A 1 90 ? 5.643 -5.658 14.432 1.00 96.69 90 CYS A N 1
ATOM 652 C CA . CYS A 1 90 ? 6.448 -4.525 13.974 1.00 96.69 90 CYS A CA 1
ATOM 653 C C . CYS A 1 90 ? 7.716 -4.974 13.242 1.00 96.69 90 CYS A C 1
ATOM 655 O O . CYS A 1 90 ? 8.036 -4.460 12.170 1.00 96.69 90 CYS A O 1
ATOM 657 N N . LYS A 1 91 ? 8.425 -5.975 13.780 1.00 96.94 91 LYS A N 1
ATOM 658 C CA . LYS A 1 91 ? 9.610 -6.543 13.128 1.00 96.94 91 LYS A CA 1
ATOM 659 C C . LYS A 1 91 ? 9.267 -7.168 11.773 1.00 96.94 91 LYS A C 1
ATOM 661 O O . LYS A 1 91 ? 9.977 -6.914 10.804 1.00 96.94 91 LYS A O 1
ATOM 666 N N . GLY A 1 92 ? 8.194 -7.957 11.699 1.00 96.94 92 GLY A N 1
ATOM 667 C CA . GLY A 1 92 ? 7.751 -8.594 10.456 1.00 96.94 92 GLY A CA 1
ATOM 668 C C . GLY A 1 92 ? 7.361 -7.580 9.379 1.00 96.94 92 GLY A C 1
ATOM 669 O O . GLY A 1 92 ? 7.838 -7.670 8.247 1.00 96.94 92 GLY A O 1
ATOM 670 N N . LEU A 1 93 ? 6.564 -6.574 9.747 1.00 96.38 93 LEU A N 1
ATOM 671 C CA . LEU A 1 93 ? 6.165 -5.481 8.859 1.00 96.38 93 LEU A CA 1
ATOM 672 C C . LEU A 1 93 ? 7.386 -4.712 8.332 1.00 96.38 93 LEU A C 1
ATOM 674 O O . LEU A 1 93 ? 7.519 -4.510 7.124 1.00 96.38 93 LEU A O 1
ATOM 678 N N . ASN A 1 94 ? 8.341 -4.381 9.207 1.00 94.94 94 ASN A N 1
ATOM 679 C CA . ASN A 1 94 ? 9.583 -3.715 8.808 1.00 94.94 94 ASN A CA 1
ATOM 680 C C . ASN A 1 94 ? 10.390 -4.539 7.794 1.00 94.94 94 ASN A C 1
ATOM 682 O O . ASN A 1 94 ? 10.853 -3.990 6.796 1.00 94.94 94 ASN A O 1
ATOM 686 N N . SER A 1 95 ? 10.505 -5.858 7.981 1.00 95.56 95 SER A N 1
ATOM 687 C CA . SER A 1 95 ? 11.182 -6.726 7.006 1.00 95.56 95 SER A CA 1
ATOM 688 C C . SER A 1 95 ? 10.491 -6.726 5.634 1.00 95.56 95 SER A C 1
ATOM 690 O O . SER A 1 95 ? 11.166 -6.726 4.602 1.00 95.56 95 SER A O 1
ATOM 692 N N . ILE A 1 96 ? 9.154 -6.676 5.593 1.00 95.06 96 ILE A N 1
ATOM 693 C CA . ILE A 1 96 ? 8.401 -6.564 4.332 1.00 95.06 96 ILE A CA 1
ATOM 694 C C . ILE A 1 96 ? 8.662 -5.205 3.665 1.00 95.06 96 ILE A C 1
ATOM 696 O O . ILE A 1 96 ? 8.908 -5.149 2.455 1.00 95.06 96 ILE A O 1
ATOM 700 N N . HIS A 1 97 ? 8.669 -4.119 4.439 1.00 92.44 97 HIS A N 1
ATOM 701 C CA . HIS A 1 97 ? 8.989 -2.775 3.954 1.00 92.44 97 HIS A CA 1
ATOM 702 C C . HIS A 1 97 ? 10.402 -2.681 3.359 1.00 92.44 97 HIS A C 1
ATOM 704 O O . HIS A 1 97 ? 10.573 -2.164 2.249 1.00 92.44 97 HIS A O 1
ATOM 710 N N . GLU A 1 98 ? 11.409 -3.213 4.052 1.00 93.75 98 GLU A N 1
ATOM 711 C CA . GLU A 1 98 ? 12.795 -3.253 3.573 1.00 93.75 98 GLU A CA 1
ATOM 712 C C . GLU A 1 98 ? 12.910 -4.036 2.264 1.00 93.75 98 GLU A C 1
ATOM 714 O O . GLU A 1 98 ? 13.500 -3.554 1.289 1.00 93.75 98 GLU A O 1
ATOM 719 N N . TYR A 1 99 ? 12.276 -5.211 2.199 1.00 94.56 99 TYR A N 1
ATOM 720 C CA . TYR A 1 99 ? 12.247 -6.018 0.986 1.00 94.56 99 TYR A CA 1
ATOM 721 C C . TYR A 1 99 ? 11.555 -5.290 -0.171 1.00 94.56 99 TYR A C 1
ATOM 723 O O . TYR A 1 99 ? 12.044 -5.312 -1.302 1.00 94.56 99 TYR A O 1
ATOM 731 N N . ARG A 1 100 ? 10.443 -4.593 0.090 1.00 93.88 100 ARG A N 1
ATOM 732 C CA . ARG A 1 100 ? 9.732 -3.795 -0.918 1.00 93.88 100 ARG A CA 1
ATOM 733 C C . ARG A 1 100 ? 10.621 -2.690 -1.485 1.00 93.88 100 ARG A C 1
ATOM 735 O O . ARG A 1 100 ? 10.649 -2.506 -2.705 1.00 93.88 100 ARG A O 1
ATOM 742 N N . LEU A 1 101 ? 11.370 -1.989 -0.632 1.00 93.94 101 LEU A N 1
ATOM 743 C CA . LEU A 1 101 ? 12.302 -0.945 -1.055 1.00 93.94 101 LEU A CA 1
ATOM 744 C C . LEU A 1 101 ? 13.464 -1.519 -1.872 1.00 93.94 101 LEU A C 1
ATOM 746 O O . LEU A 1 101 ? 13.765 -1.005 -2.952 1.00 93.94 101 LEU A O 1
ATOM 750 N N . TRP A 1 102 ? 14.087 -2.599 -1.391 1.00 96.19 102 TRP A N 1
ATOM 751 C CA . TRP A 1 102 ? 15.121 -3.320 -2.136 1.00 96.19 102 TRP A CA 1
ATOM 752 C C . TRP A 1 102 ? 14.606 -3.736 -3.516 1.00 96.19 102 TRP A C 1
ATOM 754 O O . TRP A 1 102 ? 15.220 -3.433 -4.540 1.00 96.19 102 TRP A O 1
ATOM 764 N N . ARG A 1 103 ? 13.420 -4.349 -3.559 1.00 96.38 103 ARG A N 1
ATOM 765 C CA . ARG A 1 103 ? 12.797 -4.826 -4.791 1.00 96.38 103 ARG A CA 1
ATOM 766 C C . ARG A 1 103 ? 12.501 -3.682 -5.753 1.00 96.38 103 ARG A C 1
ATOM 768 O O . ARG A 1 103 ? 12.722 -3.832 -6.950 1.00 96.38 103 ARG A O 1
ATOM 775 N N . ALA A 1 104 ? 12.019 -2.541 -5.265 1.00 96.62 104 ALA A N 1
ATOM 776 C CA . ALA A 1 104 ? 11.791 -1.362 -6.095 1.00 96.62 104 ALA A CA 1
ATOM 777 C C . ALA A 1 104 ? 13.098 -0.841 -6.719 1.00 96.62 104 ALA A C 1
ATOM 779 O O . ALA A 1 104 ? 13.133 -0.560 -7.918 1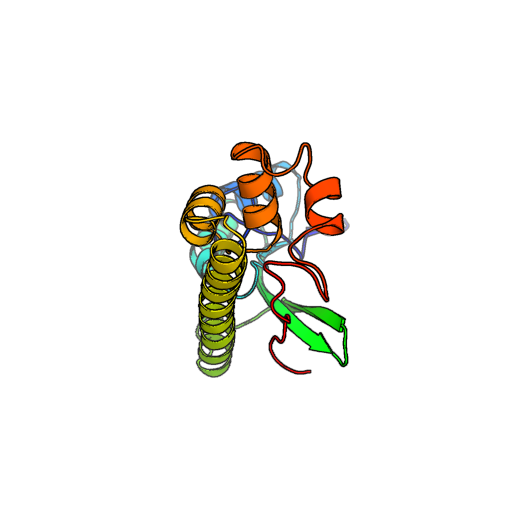.00 96.62 104 ALA A O 1
ATOM 780 N N . ARG A 1 105 ? 14.189 -0.773 -5.946 1.00 97.50 105 ARG A N 1
ATOM 781 C CA . ARG A 1 105 ? 15.513 -0.406 -6.476 1.00 97.50 105 ARG A CA 1
ATOM 782 C C . ARG A 1 105 ? 15.985 -1.395 -7.539 1.00 97.50 105 ARG A C 1
ATOM 784 O O . ARG A 1 105 ? 16.451 -0.975 -8.593 1.00 97.50 105 ARG A O 1
ATOM 791 N N . GLU A 1 106 ? 15.788 -2.689 -7.306 1.00 98.19 106 GLU A N 1
ATOM 792 C CA . GLU A 1 106 ? 16.178 -3.747 -8.239 1.00 98.19 106 GLU A CA 1
ATOM 793 C C . GLU A 1 106 ? 15.367 -3.711 -9.548 1.00 98.19 106 GLU A C 1
ATOM 795 O O . GLU A 1 106 ? 15.922 -3.900 -10.631 1.00 98.19 106 GLU A O 1
ATOM 800 N N . ILE A 1 107 ? 14.069 -3.386 -9.483 1.00 98.19 107 ILE A N 1
ATOM 801 C CA . ILE A 1 107 ? 13.251 -3.116 -10.678 1.00 98.19 107 ILE A CA 1
ATOM 802 C C . ILE A 1 107 ? 13.850 -1.944 -11.463 1.00 98.19 107 ILE A C 1
ATOM 804 O O . ILE A 1 107 ? 14.043 -2.056 -12.673 1.00 98.19 107 ILE A O 1
ATOM 808 N N . GLY A 1 108 ? 14.166 -0.838 -10.780 1.00 98.12 108 GLY A N 1
ATOM 809 C CA . GLY A 1 108 ? 14.785 0.333 -11.400 1.00 98.12 108 GLY A CA 1
ATOM 810 C C . GLY A 1 108 ? 16.124 0.011 -12.064 1.00 98.12 108 GLY A C 1
ATOM 811 O O . GLY A 1 108 ? 16.341 0.394 -13.210 1.00 98.12 108 GLY A O 1
ATOM 812 N N . ARG A 1 109 ? 16.981 -0.760 -11.386 1.00 98.31 109 ARG A N 1
ATOM 813 C CA . ARG A 1 109 ? 18.273 -1.226 -11.906 1.00 98.31 109 ARG A CA 1
ATOM 814 C C . ARG A 1 109 ? 18.106 -2.029 -13.200 1.00 98.31 109 ARG A C 1
ATOM 816 O O . ARG A 1 109 ? 18.733 -1.705 -14.202 1.00 98.31 109 ARG A O 1
ATOM 823 N N . LYS A 1 110 ? 17.203 -3.015 -13.216 1.00 98.12 110 LYS A N 1
ATOM 824 C CA . LYS A 1 110 ? 16.929 -3.845 -14.405 1.00 98.12 110 LYS A CA 1
ATOM 825 C C . LYS A 1 110 ? 16.304 -3.074 -15.566 1.00 98.12 110 LYS A C 1
ATOM 827 O O . LYS A 1 110 ? 16.496 -3.438 -16.723 1.00 98.12 110 LYS A O 1
ATOM 832 N N . LEU A 1 111 ? 15.514 -2.040 -15.282 1.00 98.25 111 LEU A N 1
ATOM 833 C CA . LEU A 1 111 ? 15.002 -1.139 -16.317 1.00 98.25 111 LEU A CA 1
ATOM 834 C C . LEU A 1 111 ? 16.131 -0.282 -16.906 1.00 98.25 111 LEU A C 1
ATOM 836 O O . LEU A 1 111 ? 16.199 -0.137 -18.125 1.00 98.25 111 LEU A O 1
ATOM 840 N N . ALA A 1 112 ? 17.056 0.200 -16.071 1.00 97.94 112 ALA A N 1
ATOM 841 C CA . ALA A 1 112 ? 18.213 0.974 -16.516 1.00 97.94 112 ALA A CA 1
ATOM 842 C C . ALA A 1 112 ? 19.158 0.158 -17.416 1.00 97.94 112 ALA A C 1
ATOM 844 O O . ALA A 1 112 ? 19.607 0.674 -18.436 1.00 97.94 112 ALA A O 1
ATOM 845 N N . GLU A 1 113 ? 19.372 -1.131 -17.124 1.00 97.50 113 GLU A N 1
ATOM 846 C CA . GLU A 1 113 ? 20.105 -2.064 -18.009 1.00 97.50 113 GLU A CA 1
ATOM 847 C C . GLU A 1 113 ? 19.493 -2.179 -19.416 1.00 97.50 113 GLU A C 1
ATOM 849 O O . GLU A 1 113 ? 20.161 -2.595 -20.355 1.00 97.50 113 GLU A O 1
ATOM 854 N N . ASN A 1 114 ? 18.223 -1.799 -19.568 1.00 95.88 114 ASN A N 1
ATOM 855 C CA . ASN A 1 114 ? 17.486 -1.810 -20.829 1.00 95.88 114 ASN A CA 1
ATOM 856 C C . ASN A 1 114 ? 17.213 -0.386 -21.350 1.00 95.88 114 ASN A C 1
ATOM 858 O O . ASN A 1 114 ? 16.249 -0.164 -22.081 1.00 95.88 114 ASN A O 1
ATOM 862 N N . GLY A 1 115 ? 18.038 0.588 -20.951 1.00 96.25 115 GLY A N 1
ATOM 863 C CA . GLY A 1 115 ? 17.987 1.968 -21.442 1.00 96.25 115 GLY A CA 1
ATOM 864 C C . GLY A 1 115 ? 16.958 2.871 -20.757 1.00 96.25 115 GLY A C 1
ATOM 865 O O . GLY A 1 115 ? 16.813 4.023 -21.152 1.00 96.25 115 GLY A O 1
ATOM 866 N N . ILE A 1 116 ? 16.254 2.394 -19.723 1.00 96.94 116 ILE A N 1
ATOM 867 C CA . ILE A 1 116 ? 15.229 3.170 -19.011 1.00 96.94 116 ILE A CA 1
ATOM 868 C C . ILE A 1 116 ? 15.771 3.613 -17.647 1.00 96.94 116 ILE A C 1
ATOM 870 O O . ILE A 1 116 ? 15.520 3.001 -16.604 1.00 96.94 116 ILE A O 1
ATOM 874 N N . VAL A 1 117 ? 16.567 4.677 -17.666 1.00 96.81 117 VAL A N 1
ATOM 875 C CA . VAL A 1 117 ? 17.222 5.239 -16.476 1.00 96.81 117 VAL A CA 1
ATOM 876 C C . VAL A 1 117 ? 16.220 6.041 -15.635 1.00 96.81 117 VAL A C 1
ATOM 878 O O . VAL A 1 117 ? 15.274 6.614 -16.160 1.00 96.81 117 VAL A O 1
ATOM 881 N N . GLY A 1 118 ? 16.408 6.078 -14.311 1.00 96.94 118 GLY A N 1
ATOM 882 C CA . GLY A 1 118 ? 15.595 6.908 -13.406 1.00 96.94 118 GLY A CA 1
ATOM 883 C C . GLY A 1 118 ? 14.256 6.298 -12.976 1.00 96.94 118 GLY A C 1
ATOM 884 O O . GLY A 1 118 ? 13.519 6.916 -12.210 1.00 96.94 118 GLY A O 1
ATOM 885 N N . ALA A 1 119 ? 13.953 5.063 -13.390 1.00 97.75 119 ALA A N 1
ATOM 886 C CA . ALA A 1 119 ? 12.656 4.439 -13.131 1.00 97.75 119 ALA A CA 1
ATOM 887 C C . ALA A 1 119 ? 12.303 4.271 -11.646 1.00 97.75 119 ALA A C 1
ATOM 889 O O . ALA A 1 119 ? 11.134 4.392 -11.288 1.00 97.75 119 ALA A O 1
ATOM 890 N N . PHE A 1 120 ? 13.286 4.015 -10.775 1.00 97.88 120 PHE A N 1
ATOM 891 C CA . PHE A 1 120 ? 13.042 3.934 -9.332 1.00 97.88 120 PHE A CA 1
ATOM 892 C C . PHE A 1 120 ? 12.597 5.282 -8.752 1.00 97.88 120 PHE A C 1
ATOM 894 O O . PHE A 1 120 ? 11.565 5.334 -8.085 1.00 97.88 120 PHE A O 1
ATOM 901 N N . GLU A 1 121 ? 13.321 6.366 -9.044 1.00 97.56 121 GLU A N 1
ATOM 902 C CA . GLU A 1 121 ? 12.973 7.703 -8.546 1.00 97.56 121 GLU A CA 1
ATOM 903 C C . GLU A 1 121 ? 11.635 8.174 -9.116 1.00 97.56 121 GLU A C 1
ATOM 905 O O . GLU A 1 121 ? 10.775 8.640 -8.375 1.00 97.56 121 GLU A O 1
ATOM 910 N N . GLY A 1 122 ? 11.394 7.941 -10.408 1.00 97.12 122 GLY A N 1
ATOM 911 C CA . GLY A 1 122 ? 10.111 8.253 -11.028 1.00 97.12 122 GLY A CA 1
ATOM 912 C C . GLY A 1 122 ? 8.936 7.499 -10.400 1.00 97.12 122 GLY A C 1
ATOM 913 O O . GLY A 1 122 ? 7.898 8.093 -10.104 1.00 97.12 122 GLY A O 1
ATOM 914 N N . ALA A 1 123 ? 9.098 6.200 -10.127 1.00 96.62 123 ALA A N 1
ATOM 915 C CA . ALA A 1 123 ? 8.089 5.416 -9.420 1.00 96.62 123 ALA A CA 1
ATOM 916 C C . ALA A 1 123 ? 7.894 5.891 -7.971 1.00 96.62 123 ALA A C 1
ATOM 918 O O . ALA A 1 123 ? 6.765 5.914 -7.487 1.00 96.62 123 ALA A O 1
ATOM 919 N N . LYS A 1 124 ? 8.969 6.288 -7.284 1.00 95.31 124 LYS A N 1
ATOM 920 C CA . LYS A 1 124 ? 8.924 6.824 -5.919 1.00 95.31 124 LYS A CA 1
ATOM 921 C C . LYS A 1 124 ? 8.163 8.149 -5.855 1.00 95.31 124 LYS A C 1
ATOM 923 O O . LYS A 1 124 ? 7.307 8.301 -4.989 1.00 95.31 124 LYS A O 1
ATOM 928 N N . THR A 1 125 ? 8.410 9.070 -6.787 1.00 94.94 125 THR A N 1
ATOM 929 C CA . THR A 1 125 ? 7.649 10.323 -6.898 1.00 94.94 125 THR A CA 1
ATOM 930 C C . THR A 1 125 ? 6.164 10.044 -7.115 1.00 94.94 125 THR A C 1
ATOM 932 O O . THR A 1 125 ? 5.325 10.621 -6.430 1.00 94.94 125 THR A O 1
ATOM 935 N N . LEU A 1 126 ? 5.830 9.110 -8.010 1.00 92.50 126 LEU A N 1
ATOM 936 C CA . LEU A 1 126 ? 4.440 8.734 -8.291 1.00 92.50 126 LEU A CA 1
ATOM 937 C C . LEU A 1 126 ? 3.753 7.976 -7.150 1.00 92.50 126 LEU A C 1
ATOM 939 O O . LEU A 1 126 ? 2.525 7.932 -7.125 1.00 92.50 126 LEU A O 1
ATOM 943 N N . ALA A 1 127 ? 4.515 7.372 -6.236 1.00 89.38 127 ALA A N 1
ATOM 944 C CA . ALA A 1 127 ? 3.980 6.759 -5.024 1.00 89.38 127 ALA A CA 1
ATOM 945 C C . ALA A 1 127 ? 3.610 7.804 -3.955 1.00 89.38 127 ALA A C 1
ATOM 947 O O . ALA A 1 127 ? 2.893 7.475 -3.017 1.00 89.38 127 ALA A O 1
ATOM 948 N N . GLY A 1 128 ? 4.081 9.054 -4.073 1.00 84.06 128 GLY A N 1
ATOM 949 C CA . GLY A 1 128 ? 3.627 10.165 -3.228 1.00 84.06 128 GLY A CA 1
ATOM 950 C C . GLY A 1 128 ? 3.890 9.987 -1.728 1.00 84.06 128 GLY A C 1
ATOM 951 O O . GLY A 1 128 ? 3.143 10.519 -0.918 1.00 84.06 128 GLY A O 1
ATOM 952 N N . GLY A 1 129 ? 4.919 9.220 -1.355 1.00 77.50 129 GLY A N 1
ATOM 953 C CA . GLY A 1 129 ? 5.213 8.867 0.041 1.00 77.50 129 GLY A CA 1
ATOM 954 C C . GLY A 1 129 ? 4.551 7.572 0.528 1.00 77.50 129 GLY A C 1
ATOM 955 O O . GLY A 1 129 ? 4.946 7.067 1.574 1.00 77.50 129 GLY A O 1
ATOM 956 N N . GLY A 1 130 ? 3.622 7.005 -0.248 1.00 79.12 130 GLY A N 1
ATOM 957 C CA . GLY A 1 130 ? 3.033 5.688 -0.012 1.00 79.12 130 GLY A CA 1
ATOM 958 C C . GLY A 1 130 ? 3.908 4.527 -0.500 1.00 79.12 130 GLY A C 1
ATOM 959 O O . GLY A 1 130 ? 5.082 4.680 -0.863 1.00 79.12 130 GLY A O 1
ATOM 960 N N . LEU A 1 131 ? 3.327 3.326 -0.539 1.00 86.06 131 LEU A N 1
ATOM 961 C CA . LEU A 1 131 ? 4.055 2.110 -0.913 1.00 86.06 131 LEU A CA 1
ATOM 962 C C . LEU A 1 131 ? 4.439 2.083 -2.396 1.00 86.06 131 LEU A C 1
ATOM 964 O O . LEU A 1 131 ? 3.600 2.075 -3.299 1.00 86.06 131 LEU A O 1
ATOM 968 N N . ILE A 1 132 ? 5.735 1.929 -2.673 1.00 92.25 132 ILE A N 1
ATOM 969 C CA . ILE A 1 132 ? 6.213 1.731 -4.044 1.00 92.25 132 ILE A CA 1
ATOM 970 C C . ILE A 1 132 ? 5.811 0.328 -4.526 1.00 92.25 132 ILE A C 1
ATOM 972 O O . ILE A 1 132 ? 6.027 -0.685 -3.857 1.00 92.25 132 ILE A O 1
ATOM 976 N N . ALA A 1 133 ? 5.240 0.260 -5.728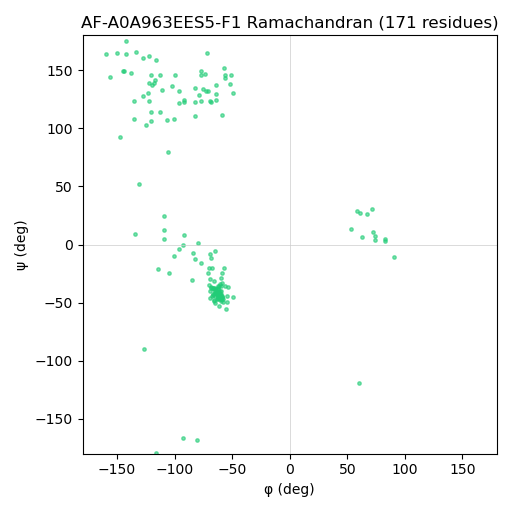 1.00 90.50 133 ALA A N 1
ATOM 977 C CA . ALA A 1 133 ? 4.703 -0.959 -6.316 1.00 90.50 133 ALA A CA 1
ATOM 978 C C . ALA A 1 133 ? 4.824 -0.905 -7.843 1.00 90.50 133 ALA A C 1
ATOM 980 O O . ALA A 1 133 ? 5.044 0.155 -8.431 1.00 90.50 133 ALA A O 1
ATOM 981 N N . ARG A 1 134 ? 4.663 -2.053 -8.513 1.00 94.69 134 ARG A N 1
ATOM 982 C CA . ARG A 1 134 ? 4.765 -2.148 -9.983 1.00 94.69 134 ARG A CA 1
ATOM 983 C C . ARG A 1 134 ? 3.857 -1.166 -10.744 1.00 94.69 134 ARG A C 1
ATOM 985 O O . ARG A 1 134 ? 4.324 -0.655 -11.759 1.00 94.69 134 ARG A O 1
ATOM 992 N N . PRO A 1 135 ? 2.621 -0.856 -10.300 1.00 93.25 135 PRO A N 1
ATOM 993 C CA . PRO A 1 135 ? 1.799 0.150 -10.971 1.00 93.25 135 PRO A CA 1
ATOM 994 C C . PRO A 1 135 ? 2.456 1.535 -11.039 1.00 93.25 135 PRO A C 1
ATOM 996 O O . PRO A 1 135 ? 2.292 2.224 -12.042 1.00 93.25 135 PRO A O 1
ATOM 999 N N . HIS A 1 136 ? 3.255 1.922 -10.038 1.00 95.94 136 HIS A N 1
ATOM 1000 C CA . HIS A 1 136 ? 3.992 3.190 -10.042 1.00 95.94 136 HIS A CA 1
ATOM 1001 C C . HIS A 1 136 ? 5.076 3.215 -11.128 1.00 95.94 136 HIS A C 1
ATOM 1003 O O . HIS A 1 136 ? 5.166 4.180 -11.884 1.00 95.94 136 HIS A O 1
ATOM 1009 N N . PHE A 1 137 ? 5.819 2.116 -11.297 1.00 97.81 137 PHE A N 1
ATOM 1010 C CA . PHE A 1 137 ? 6.740 1.956 -12.428 1.00 97.81 137 PHE A CA 1
ATOM 1011 C C . PHE A 1 137 ? 6.002 1.986 -13.765 1.00 97.81 137 PHE A C 1
ATOM 1013 O O . PHE A 1 137 ? 6.456 2.635 -14.699 1.00 97.81 137 PHE A O 1
ATOM 1020 N N . ALA A 1 138 ? 4.847 1.324 -13.868 1.00 97.56 138 ALA A N 1
ATOM 1021 C CA . ALA A 1 138 ? 4.087 1.321 -15.110 1.00 97.56 138 ALA A CA 1
ATOM 1022 C C . ALA A 1 138 ? 3.588 2.715 -15.499 1.00 97.56 138 ALA A C 1
ATOM 1024 O O . ALA A 1 138 ? 3.718 3.105 -16.656 1.00 97.56 138 ALA A O 1
ATOM 1025 N N . ARG A 1 139 ? 3.095 3.495 -14.533 1.00 96.25 139 ARG A N 1
ATOM 1026 C CA . ARG A 1 139 ? 2.745 4.905 -14.748 1.00 96.25 139 ARG A CA 1
ATOM 1027 C C . ARG A 1 139 ? 3.959 5.723 -15.184 1.00 96.25 139 ARG A C 1
ATOM 1029 O O . ARG A 1 139 ? 3.850 6.468 -16.149 1.00 96.25 139 ARG A O 1
ATOM 1036 N N . TYR A 1 140 ? 5.114 5.539 -14.540 1.00 97.69 140 TYR A N 1
ATOM 1037 C CA . TYR A 1 140 ? 6.347 6.220 -14.939 1.00 97.69 140 TYR A CA 1
ATOM 1038 C C . TYR A 1 140 ? 6.725 5.921 -16.397 1.00 97.69 140 TYR A C 1
ATOM 1040 O O . TYR A 1 140 ? 6.987 6.844 -17.161 1.00 97.69 140 TYR A O 1
ATOM 1048 N N . LEU A 1 141 ? 6.683 4.651 -16.809 1.00 97.81 141 LEU A N 1
ATOM 1049 C CA . LEU A 1 141 ? 6.999 4.244 -18.182 1.00 97.81 141 LEU A CA 1
ATOM 1050 C C . LEU A 1 141 ? 6.057 4.871 -19.218 1.00 97.81 141 LEU A C 1
ATOM 1052 O O . LEU A 1 141 ? 6.501 5.223 -20.309 1.00 97.81 141 LEU A O 1
ATOM 1056 N N . VAL A 1 142 ? 4.780 5.046 -18.875 1.00 97.81 142 VAL A N 1
ATOM 1057 C CA . VAL A 1 142 ? 3.821 5.754 -19.735 1.00 97.81 142 VAL A CA 1
ATOM 1058 C C . VAL A 1 142 ? 4.146 7.246 -19.813 1.00 97.81 142 VAL A C 1
ATOM 1060 O O . VAL A 1 142 ? 4.209 7.796 -20.907 1.00 97.81 142 VAL A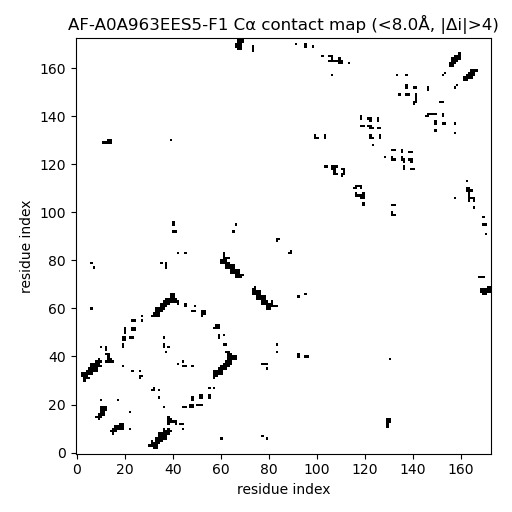 O 1
ATOM 1063 N N . VAL A 1 143 ? 4.427 7.895 -18.678 1.00 96.31 143 VAL A N 1
ATOM 1064 C CA . VAL A 1 143 ? 4.803 9.323 -18.627 1.00 96.31 143 VAL A CA 1
ATOM 1065 C C . VAL A 1 143 ? 6.073 9.605 -19.436 1.00 96.31 143 VAL A C 1
ATOM 1067 O O . VAL A 1 143 ? 6.166 10.643 -20.079 1.00 96.31 143 VAL A O 1
ATOM 1070 N N . GLN A 1 144 ? 7.035 8.680 -19.443 1.00 96.38 144 GLN A N 1
ATOM 1071 C CA . GLN A 1 144 ? 8.266 8.797 -20.234 1.00 96.38 144 GLN A CA 1
ATOM 1072 C C . GLN A 1 144 ? 8.090 8.432 -21.721 1.00 96.38 144 GLN A C 1
ATOM 1074 O O . GLN A 1 144 ? 9.066 8.424 -22.464 1.00 96.38 144 GLN A O 1
ATOM 1079 N N . GLY A 1 145 ? 6.880 8.077 -22.169 1.00 96.69 145 GLY A N 1
ATOM 1080 C CA . GLY A 1 145 ? 6.618 7.689 -23.558 1.00 96.69 145 GLY A CA 1
ATOM 1081 C C . GLY A 1 145 ? 7.176 6.318 -23.965 1.00 96.69 145 GLY A C 1
ATOM 1082 O O . GLY A 1 145 ? 7.149 5.976 -25.144 1.00 96.69 145 GLY A O 1
ATOM 1083 N N . VAL A 1 146 ? 7.648 5.501 -23.014 1.00 96.62 146 VAL A N 1
ATOM 1084 C CA . VAL A 1 146 ? 8.181 4.146 -23.276 1.00 96.62 146 VAL A CA 1
ATOM 1085 C C . VAL A 1 146 ? 7.070 3.183 -23.711 1.00 96.62 146 VAL A C 1
ATOM 1087 O O . VAL A 1 146 ? 7.301 2.237 -24.467 1.00 96.62 146 VAL A O 1
ATOM 1090 N N . ALA A 1 147 ? 5.847 3.411 -23.237 1.00 96.75 147 ALA A N 1
ATOM 1091 C CA . ALA A 1 147 ? 4.660 2.669 -23.639 1.00 96.75 147 ALA A CA 1
ATOM 1092 C C . ALA A 1 147 ? 3.439 3.603 -23.696 1.00 96.75 147 ALA A C 1
ATOM 1094 O O . ALA A 1 147 ? 3.354 4.531 -22.897 1.00 96.75 147 ALA A O 1
ATOM 1095 N N . PRO A 1 148 ? 2.463 3.342 -24.583 1.00 96.88 148 PRO A N 1
ATOM 1096 C CA . PRO A 1 148 ? 1.280 4.192 -24.727 1.00 96.88 148 PRO A CA 1
ATOM 1097 C C . PRO A 1 148 ? 0.308 4.093 -23.542 1.00 96.88 148 PRO A C 1
ATOM 1099 O O . PRO A 1 148 ? -0.469 5.010 -23.302 1.00 96.88 148 PRO A O 1
ATOM 1102 N N . ASP A 1 149 ? 0.323 2.978 -22.806 1.00 97.62 149 ASP A N 1
ATOM 1103 C CA . ASP A 1 149 ? -0.615 2.712 -21.719 1.00 97.62 149 ASP A CA 1
ATOM 1104 C C . ASP A 1 149 ? -0.077 1.642 -20.743 1.00 97.62 149 ASP A C 1
ATOM 1106 O O . ASP A 1 149 ? 0.848 0.880 -21.051 1.00 97.62 149 ASP A O 1
ATOM 1110 N N . ILE A 1 150 ? -0.686 1.559 -19.553 1.00 96.25 150 ILE A N 1
ATOM 1111 C CA . ILE A 1 150 ? -0.287 0.630 -18.479 1.00 96.25 150 ILE A CA 1
ATOM 1112 C C . ILE A 1 150 ? -0.425 -0.841 -18.906 1.00 96.25 150 ILE A C 1
ATOM 1114 O O . ILE A 1 150 ? 0.398 -1.680 -18.529 1.00 96.25 150 ILE A O 1
ATOM 1118 N N . ARG A 1 151 ? -1.443 -1.184 -19.704 1.00 97.06 151 ARG A N 1
ATOM 1119 C CA . ARG A 1 151 ? -1.649 -2.558 -20.184 1.00 97.06 151 ARG A CA 1
ATOM 1120 C C . ARG A 1 151 ? -0.498 -2.976 -21.098 1.00 97.06 151 ARG A C 1
ATOM 1122 O O . ARG A 1 151 ? -0.023 -4.106 -21.002 1.00 97.06 151 ARG A O 1
ATOM 1129 N N . THR A 1 152 ? -0.028 -2.077 -21.955 1.00 97.50 152 THR A N 1
ATOM 1130 C CA . THR A 1 152 ? 1.119 -2.294 -22.837 1.00 97.50 152 THR A CA 1
ATOM 1131 C C . THR A 1 152 ? 2.413 -2.425 -22.040 1.00 97.50 152 THR A C 1
ATOM 1133 O O . THR A 1 152 ? 3.220 -3.303 -22.360 1.00 97.50 152 THR A O 1
ATOM 1136 N N . VAL A 1 153 ? 2.579 -1.661 -20.951 1.00 97.50 153 VAL A N 1
ATOM 1137 C CA . VAL A 1 153 ? 3.698 -1.868 -20.019 1.00 97.50 153 VAL A CA 1
ATOM 1138 C C . VAL A 1 153 ? 3.719 -3.307 -19.515 1.00 97.50 153 VAL A C 1
ATOM 1140 O O . VAL A 1 153 ? 4.716 -3.9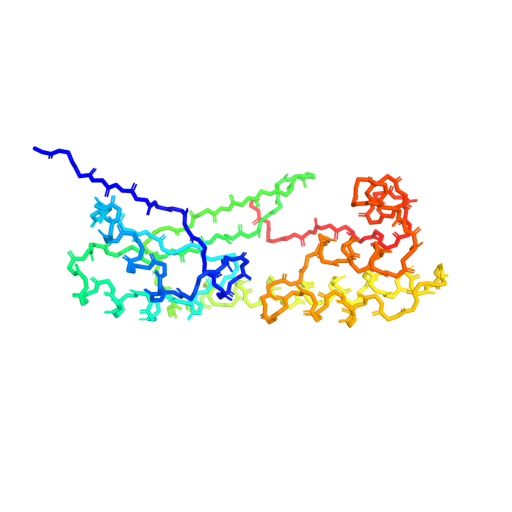89 -19.719 1.00 97.50 153 VAL A O 1
ATOM 1143 N N . PHE A 1 154 ? 2.630 -3.808 -18.926 1.00 97.44 154 PHE A N 1
ATOM 1144 C CA . PHE A 1 154 ? 2.608 -5.159 -18.347 1.00 97.44 154 PHE A CA 1
ATOM 1145 C C . PHE A 1 154 ? 2.675 -6.297 -19.379 1.00 97.44 154 PHE A C 1
ATOM 1147 O O . PHE A 1 154 ? 2.847 -7.452 -19.004 1.00 97.44 154 PHE A O 1
ATOM 1154 N N . LYS A 1 155 ? 2.587 -6.005 -20.680 1.00 96.44 155 LYS A N 1
ATOM 1155 C CA . LYS A 1 155 ? 2.897 -6.980 -21.740 1.00 96.44 155 LYS A CA 1
ATOM 1156 C C . LYS A 1 155 ? 4.390 -7.041 -22.075 1.00 96.44 155 LYS A C 1
ATOM 1158 O O . LYS A 1 155 ? 4.873 -8.079 -22.525 1.00 96.44 155 LYS A O 1
ATOM 1163 N N . ARG A 1 156 ? 5.113 -5.928 -21.920 1.00 96.81 156 ARG A N 1
ATOM 1164 C CA . ARG A 1 156 ? 6.483 -5.751 -22.437 1.00 96.81 156 ARG A CA 1
ATOM 1165 C C . ARG A 1 156 ? 7.550 -5.601 -21.353 1.00 96.81 156 ARG A C 1
ATOM 1167 O O . ARG A 1 156 ? 8.709 -5.877 -21.632 1.00 96.81 156 ARG A O 1
ATOM 1174 N N . TYR A 1 157 ? 7.158 -5.218 -20.143 1.00 97.06 157 TYR A N 1
ATOM 1175 C CA . TYR A 1 157 ? 8.013 -4.879 -19.008 1.00 97.06 157 TYR A CA 1
ATOM 1176 C C . TYR A 1 157 ? 7.379 -5.387 -17.703 1.00 97.06 157 TYR A C 1
ATOM 1178 O O . TYR A 1 157 ? 6.186 -5.680 -17.645 1.00 97.06 157 TYR A O 1
ATOM 1186 N N . LEU A 1 158 ? 8.164 -5.456 -16.626 1.00 96.81 158 LEU A N 1
ATOM 1187 C CA . LEU A 1 158 ? 7.710 -5.721 -15.247 1.00 96.81 158 LEU A CA 1
ATOM 1188 C C . LEU A 1 158 ? 7.055 -7.100 -14.998 1.00 96.81 158 LEU A C 1
ATOM 1190 O O . LEU A 1 158 ? 6.557 -7.356 -13.894 1.00 96.81 158 LEU A O 1
ATOM 1194 N N . VAL A 1 159 ? 7.069 -7.995 -15.988 1.00 95.00 159 VAL A N 1
ATOM 1195 C CA . VAL A 1 159 ? 6.511 -9.359 -15.940 1.00 95.00 159 VAL A CA 1
ATOM 1196 C C . VAL A 1 159 ? 7.571 -10.410 -16.250 1.00 95.00 159 VAL A C 1
ATOM 1198 O O . VAL A 1 159 ? 8.626 -10.087 -16.787 1.00 95.00 159 VAL A O 1
ATOM 1201 N N . HIS A 1 160 ? 7.310 -11.668 -15.892 1.00 93.44 160 HIS A N 1
ATOM 1202 C CA . HIS A 1 160 ? 8.298 -12.741 -15.995 1.00 93.44 160 HIS A CA 1
ATOM 1203 C C . HIS A 1 160 ? 8.971 -12.791 -17.378 1.00 93.44 160 HIS A C 1
ATOM 1205 O O . HIS A 1 160 ? 8.302 -12.737 -18.408 1.00 93.44 160 HIS A O 1
ATOM 1211 N N . GLY A 1 161 ? 10.305 -12.854 -17.389 1.00 93.75 161 GLY A N 1
ATOM 1212 C CA . GLY A 1 161 ? 11.108 -12.858 -18.616 1.00 93.75 161 GLY A CA 1
ATOM 1213 C C . GLY A 1 161 ? 11.213 -11.511 -19.348 1.00 93.75 161 GLY A C 1
ATOM 1214 O O . GLY A 1 161 ? 11.746 -11.475 -20.454 1.00 93.75 161 GLY A O 1
ATOM 1215 N N . LYS A 1 162 ? 10.713 -10.407 -18.777 1.00 96.94 162 LYS A N 1
ATOM 1216 C CA . LYS A 1 162 ? 10.771 -9.061 -19.373 1.00 96.94 162 LYS A CA 1
ATOM 1217 C C . LYS A 1 162 ? 11.603 -8.076 -18.534 1.00 96.94 162 LYS A C 1
ATOM 1219 O O . LYS A 1 162 ? 11.776 -8.299 -17.331 1.00 96.94 162 LYS A O 1
ATOM 1224 N N . PRO A 1 163 ? 12.098 -6.969 -19.127 1.00 96.75 163 PRO A N 1
ATOM 1225 C CA . PRO A 1 163 ? 12.878 -5.970 -18.400 1.00 96.75 163 PRO A CA 1
ATOM 1226 C C . PRO A 1 163 ? 12.140 -5.406 -17.185 1.00 96.75 163 PRO A C 1
ATOM 1228 O O . PRO A 1 163 ? 10.920 -5.229 -17.199 1.00 96.75 163 PRO A O 1
ATOM 1231 N N . GLY A 1 164 ? 12.882 -5.138 -16.112 1.00 95.88 164 GLY A N 1
ATOM 1232 C CA . GLY A 1 164 ? 12.312 -4.673 -14.845 1.00 95.88 164 GLY A CA 1
ATOM 1233 C C . GLY A 1 164 ? 11.578 -5.746 -14.035 1.00 95.88 164 GLY A C 1
ATOM 1234 O O . GLY A 1 164 ? 11.008 -5.433 -12.994 1.00 95.88 164 GLY A O 1
ATOM 1235 N N . TYR A 1 165 ? 11.564 -7.014 -14.462 1.00 96.38 165 TYR A N 1
ATOM 1236 C CA . TYR A 1 165 ? 10.981 -8.075 -13.645 1.00 96.38 165 TYR A CA 1
ATOM 1237 C C . TYR A 1 165 ? 11.898 -8.495 -12.498 1.00 96.38 165 TYR A C 1
ATOM 1239 O O . TYR A 1 165 ? 13.030 -8.957 -12.682 1.00 96.38 165 TYR A O 1
ATOM 1247 N N . VAL A 1 166 ? 11.344 -8.408 -11.296 1.00 94.88 166 VAL A N 1
ATOM 1248 C CA . VAL A 1 166 ? 11.913 -8.959 -10.070 1.00 94.88 166 VAL A CA 1
ATOM 1249 C C . VAL A 1 166 ? 10.824 -9.811 -9.422 1.00 94.88 166 VAL A C 1
ATOM 1251 O O . VAL A 1 166 ? 9.703 -9.307 -9.259 1.00 94.88 166 VAL A O 1
ATOM 1254 N N . PRO A 1 167 ? 11.091 -11.084 -9.073 1.00 89.38 167 PRO A N 1
ATOM 1255 C CA . PRO A 1 167 ? 10.130 -11.916 -8.358 1.00 89.38 167 PRO A CA 1
ATOM 1256 C C . PRO A 1 167 ? 9.583 -11.202 -7.119 1.00 89.38 167 PRO A C 1
ATOM 1258 O O . PRO A 1 167 ? 10.281 -10.404 -6.497 1.00 89.38 167 PRO A O 1
ATOM 1261 N N . SER A 1 168 ? 8.319 -11.447 -6.794 1.00 86.75 168 SER A N 1
ATOM 1262 C CA . SER A 1 168 ? 7.705 -10.960 -5.559 1.00 86.75 168 SER A CA 1
ATOM 1263 C C . SER A 1 168 ? 7.686 -12.122 -4.580 1.00 86.75 168 SER A C 1
ATOM 1265 O O . SER A 1 168 ? 6.955 -13.079 -4.812 1.00 86.75 168 SER A O 1
ATOM 1267 N N . ARG A 1 169 ? 8.533 -12.080 -3.552 1.00 88.81 169 ARG A N 1
ATOM 1268 C CA . ARG A 1 169 ? 8.540 -13.066 -2.468 1.00 88.81 169 ARG A CA 1
ATOM 1269 C C . ARG A 1 169 ? 8.402 -12.318 -1.153 1.00 88.81 169 ARG A C 1
ATOM 1271 O O . ARG A 1 169 ? 9.346 -11.676 -0.713 1.00 88.81 169 ARG A O 1
ATOM 1278 N N . TRP A 1 170 ? 7.200 -12.350 -0.605 1.00 90.38 170 TRP A N 1
ATOM 1279 C CA . TRP A 1 170 ? 6.844 -11.702 0.653 1.00 90.38 170 TRP A CA 1
ATOM 1280 C C . TRP A 1 170 ? 7.002 -12.679 1.826 1.00 90.38 170 TRP A C 1
ATOM 1282 O O . TRP A 1 170 ? 7.595 -13.746 1.660 1.00 90.38 170 TRP A O 1
ATOM 1292 N N . ALA A 1 171 ? 6.462 -12.325 2.995 1.00 85.88 171 ALA A N 1
ATOM 1293 C CA . ALA A 1 171 ? 6.381 -13.230 4.138 1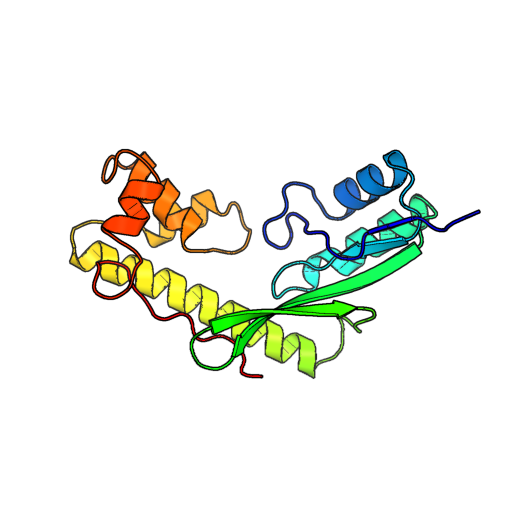.00 85.88 171 ALA A CA 1
ATOM 1294 C C . ALA A 1 171 ? 5.728 -14.573 3.751 1.00 85.88 171 ALA A C 1
ATOM 1296 O O . ALA A 1 171 ? 4.758 -14.602 2.992 1.00 85.88 171 ALA A O 1
ATOM 1297 N N . SER A 1 172 ? 6.278 -15.686 4.237 1.00 86.94 172 SER A N 1
ATOM 1298 C CA . SER A 1 172 ? 5.696 -17.016 4.026 1.00 86.94 172 SER A CA 1
ATOM 1299 C C . SER A 1 172 ? 4.491 -17.239 4.936 1.00 86.94 172 SER A C 1
ATOM 1301 O O . SER A 1 172 ? 4.504 -16.791 6.084 1.00 86.94 172 SER A O 1
ATOM 1303 N N . LEU A 1 173 ? 3.504 -17.976 4.426 1.00 77.88 173 LEU A N 1
ATOM 1304 C CA . LEU A 1 173 ? 2.439 -18.598 5.218 1.00 77.88 173 LEU A CA 1
ATOM 1305 C C . LEU A 1 173 ? 2.743 -20.063 5.509 1.00 77.88 173 LEU A C 1
ATOM 1307 O O . LEU A 1 173 ? 3.299 -20.725 4.601 1.00 77.88 173 LEU A O 1
#

Radius of gyration: 18.07 Å; Cα contacts (8 Å, |Δi|>4): 314; chains: 1; bounding box: 51×33×44 Å

pLDDT: mean 95.57, std 4.63, range [62.88, 98.88]